Protein AF-A0A931QZQ1-F1 (afdb_monomer_lite)

Radius of gyration: 9.83 Å; chains: 1; bounding box: 27×9×18 Å

Structure (mmCIF, N/CA/C/O backbone):
data_AF-A0A931QZQ1-F1
#
_entry.id   AF-A0A931QZQ1-F1
#
loop_
_atom_site.group_PDB
_atom_site.id
_atom_site.type_symbol
_atom_site.label_atom_id
_atom_site.label_alt_id
_atom_site.label_comp_id
_atom_site.label_asym_id
_atom_site.label_entity_id
_atom_site.label_seq_id
_atom_site.pdbx_PDB_ins_code
_atom_site.Cartn_x
_atom_site.Cartn_y
_atom_site.Cartn_z
_atom_site.occupancy
_atom_site.B_iso_or_equiv
_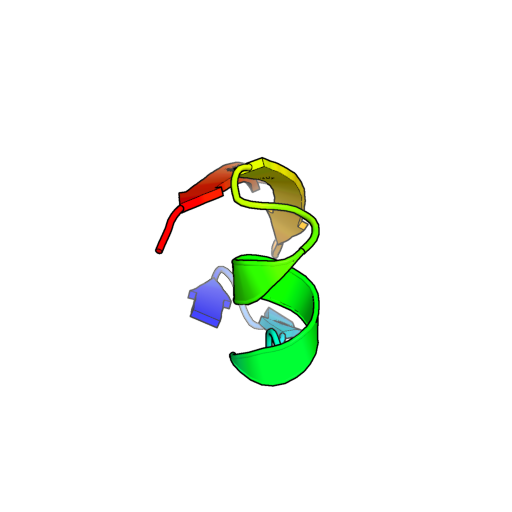atom_site.auth_seq_id
_atom_site.auth_comp_id
_atom_site.auth_asym_id
_atom_site.auth_atom_id
_atom_site.pdbx_PDB_model_num
ATOM 1 N N . VAL A 1 1 ? -4.359 -4.685 -1.521 1.00 92.75 1 VAL A N 1
ATOM 2 C CA . VAL A 1 1 ? -5.017 -5.109 -0.266 1.00 92.75 1 VAL A CA 1
ATOM 3 C C . VAL A 1 1 ? -6.500 -4.772 -0.342 1.00 92.75 1 VAL A C 1
ATOM 5 O O . VAL A 1 1 ? -6.836 -3.733 -0.899 1.00 92.75 1 VAL A O 1
ATOM 8 N N . PHE A 1 2 ? -7.372 -5.646 0.162 1.00 96.94 2 PHE A N 1
ATOM 9 C CA . PHE A 1 2 ? -8.808 -5.385 0.290 1.00 96.94 2 PHE A CA 1
ATOM 10 C C . PHE A 1 2 ? -9.247 -5.743 1.710 1.00 96.94 2 PHE A C 1
ATOM 12 O O . PHE A 1 2 ? -9.099 -6.895 2.115 1.00 96.94 2 PHE A O 1
ATOM 19 N N . LEU A 1 3 ? -9.710 -4.757 2.480 1.00 97.00 3 LEU A N 1
ATOM 20 C CA . LEU A 1 3 ? -10.088 -4.911 3.888 1.00 97.00 3 LEU A CA 1
ATOM 21 C C . LEU A 1 3 ? -11.342 -4.087 4.184 1.00 97.00 3 LEU A C 1
ATOM 23 O O . LEU A 1 3 ? -11.402 -2.913 3.837 1.00 97.00 3 LEU A O 1
ATOM 27 N N . ASN A 1 4 ? -12.331 -4.702 4.843 1.00 96.56 4 ASN A N 1
ATOM 28 C CA . ASN A 1 4 ? -13.595 -4.073 5.256 1.00 96.56 4 ASN A CA 1
ATOM 29 C C . ASN A 1 4 ? -14.276 -3.234 4.153 1.00 96.56 4 ASN A C 1
ATOM 31 O O . ASN A 1 4 ? -14.779 -2.146 4.418 1.00 96.56 4 ASN A O 1
ATOM 35 N N . GLY A 1 5 ? -14.273 -3.722 2.908 1.00 97.50 5 GLY A N 1
ATOM 36 C CA . GLY A 1 5 ? -14.887 -3.021 1.776 1.00 97.50 5 GLY A CA 1
ATOM 37 C C . GLY A 1 5 ? -14.008 -1.954 1.110 1.00 97.50 5 GLY A C 1
ATOM 38 O O . GLY A 1 5 ? -14.408 -1.419 0.081 1.00 97.50 5 GLY A O 1
ATOM 39 N N . GLU A 1 6 ? -12.807 -1.675 1.625 1.00 98.12 6 GLU A N 1
ATOM 40 C CA . GLU A 1 6 ? -11.855 -0.731 1.031 1.00 98.12 6 GLU A CA 1
ATOM 41 C C . GLU A 1 6 ? -10.719 -1.466 0.306 1.00 98.12 6 GLU A C 1
ATOM 43 O O . GLU A 1 6 ? -10.066 -2.352 0.868 1.00 98.12 6 GLU A O 1
ATOM 48 N N . ALA A 1 7 ? -10.463 -1.080 -0.949 1.00 97.62 7 ALA A N 1
ATOM 49 C CA . ALA A 1 7 ? -9.362 -1.591 -1.760 1.00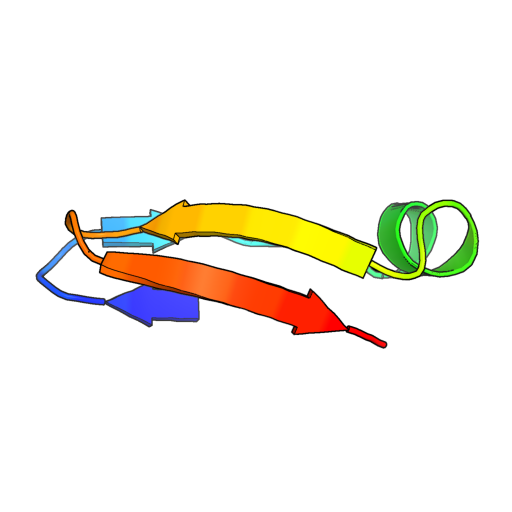 97.62 7 ALA A CA 1
ATOM 50 C C . ALA A 1 7 ? -8.272 -0.526 -1.946 1.00 97.62 7 ALA A C 1
ATOM 52 O O . ALA A 1 7 ? -8.555 0.590 -2.374 1.00 97.62 7 ALA A O 1
ATOM 53 N N . LYS A 1 8 ? -7.013 -0.903 -1.701 1.00 96.44 8 LYS A N 1
ATOM 54 C CA . LYS A 1 8 ? -5.823 -0.078 -1.969 1.00 96.44 8 LYS A CA 1
ATOM 55 C C . LYS A 1 8 ? -4.716 -0.898 -2.623 1.00 96.44 8 LYS A C 1
ATOM 57 O O . LYS A 1 8 ? -4.551 -2.086 -2.331 1.00 96.44 8 LYS A O 1
ATOM 62 N N . ALA A 1 9 ? -3.933 -0.265 -3.490 1.00 95.56 9 ALA A N 1
ATOM 63 C CA . ALA A 1 9 ? -2.777 -0.868 -4.147 1.00 95.56 9 ALA A CA 1
ATOM 64 C C . ALA A 1 9 ? -1.506 -0.077 -3.827 1.00 95.56 9 ALA A C 1
ATOM 66 O O . ALA A 1 9 ? -1.543 1.148 -3.734 1.00 95.56 9 ALA A O 1
ATOM 67 N N . TYR A 1 10 ? -0.386 -0.787 -3.699 1.00 94.31 10 TYR A N 1
ATOM 68 C CA . TYR A 1 10 ? 0.921 -0.210 -3.398 1.00 94.31 10 TYR A CA 1
ATOM 69 C C . TYR A 1 10 ? 1.880 -0.574 -4.534 1.00 94.31 10 TYR A C 1
ATOM 71 O O . TYR A 1 10 ? 2.196 -1.754 -4.703 1.00 94.31 10 TYR A O 1
ATOM 79 N N . PRO A 1 11 ? 2.304 0.394 -5.365 1.00 93.38 11 PRO A N 1
ATOM 80 C CA . PRO A 1 11 ? 3.228 0.115 -6.454 1.00 93.38 11 PRO A CA 1
ATOM 81 C C . PRO A 1 11 ? 4.566 -0.401 -5.918 1.00 93.38 11 PRO A C 1
ATOM 83 O O . PRO A 1 11 ? 5.210 0.283 -5.123 1.00 93.38 11 PRO A O 1
ATOM 86 N N . VAL A 1 12 ? 5.022 -1.555 -6.417 1.00 90.19 12 VAL A N 1
ATOM 87 C CA . VAL A 1 12 ? 6.305 -2.164 -6.012 1.00 90.19 12 VAL A CA 1
ATOM 88 C C . VAL A 1 12 ? 7.454 -1.178 -6.178 1.00 90.19 12 VAL A C 1
ATOM 90 O O . VAL A 1 12 ? 8.257 -1.030 -5.272 1.00 90.19 12 VAL A O 1
ATOM 93 N N . ARG A 1 13 ? 7.467 -0.405 -7.273 1.00 89.19 13 ARG A N 1
ATOM 94 C CA . ARG A 1 13 ? 8.488 0.624 -7.498 1.00 89.19 13 ARG A CA 1
ATOM 95 C C . ARG A 1 13 ? 8.596 1.611 -6.337 1.00 89.19 13 ARG A C 1
ATOM 97 O O . ARG A 1 13 ? 9.698 2.034 -6.052 1.00 89.19 13 ARG A O 1
ATOM 104 N N . ILE A 1 14 ? 7.490 1.991 -5.692 1.00 80.81 14 ILE A N 1
ATOM 105 C CA . ILE A 1 14 ? 7.518 2.904 -4.539 1.00 80.81 14 ILE A CA 1
ATOM 106 C C . ILE A 1 14 ? 7.987 2.158 -3.288 1.00 80.81 14 ILE A C 1
ATOM 108 O O . ILE A 1 14 ? 8.813 2.693 -2.557 1.00 80.81 14 ILE A O 1
ATOM 112 N N . LEU A 1 15 ? 7.515 0.925 -3.081 1.00 88.88 15 LEU A N 1
ATOM 113 C CA . LEU A 1 15 ? 7.906 0.090 -1.941 1.00 88.88 15 LEU A CA 1
ATOM 114 C C . LEU A 1 15 ? 9.390 -0.292 -1.966 1.00 88.88 15 LEU A C 1
ATOM 116 O O . LEU A 1 15 ? 9.997 -0.407 -0.917 1.00 88.88 15 LEU A O 1
ATOM 120 N N . THR A 1 16 ? 10.017 -0.400 -3.137 1.00 85.56 16 THR A N 1
ATOM 121 C CA . THR A 1 16 ? 11.471 -0.605 -3.233 1.00 85.56 16 THR A CA 1
ATOM 122 C C . THR A 1 16 ? 12.272 0.594 -2.708 1.00 85.56 16 THR A C 1
ATOM 124 O O . THR A 1 16 ? 13.388 0.415 -2.243 1.00 85.56 16 THR A O 1
ATOM 127 N N . TRP A 1 17 ? 11.727 1.816 -2.761 1.00 81.12 17 TRP A N 1
ATOM 128 C CA . TRP A 1 17 ? 12.371 3.003 -2.171 1.00 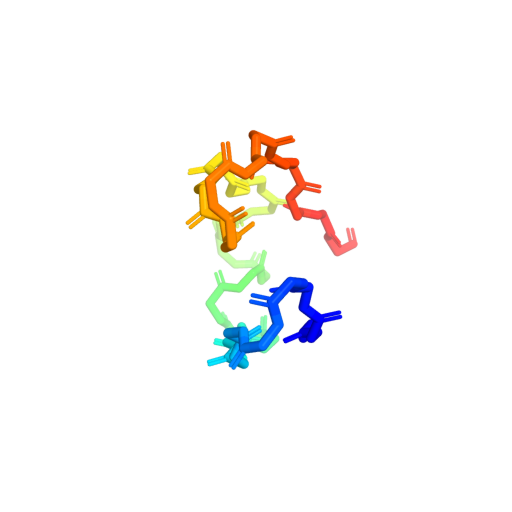81.12 17 TRP A CA 1
ATOM 129 C C . TRP A 1 17 ? 11.914 3.270 -0.733 1.00 81.12 17 TRP A C 1
ATOM 131 O O . TRP A 1 17 ? 12.654 3.851 0.053 1.00 81.12 17 TRP A O 1
ATOM 141 N N . HIS A 1 18 ? 10.678 2.891 -0.412 1.00 73.62 18 HIS A N 1
ATOM 142 C CA . HIS A 1 18 ? 10.030 3.080 0.882 1.00 73.62 18 HIS A CA 1
ATOM 143 C C . HIS A 1 18 ? 9.542 1.719 1.373 1.00 73.62 18 HIS A C 1
ATOM 145 O O . HIS A 1 18 ? 8.351 1.413 1.317 1.00 73.62 18 HIS A O 1
ATOM 151 N N . GLU A 1 19 ? 10.500 0.911 1.826 1.00 82.94 19 GLU A N 1
ATOM 152 C CA . GLU A 1 19 ? 10.352 -0.510 2.180 1.00 82.94 19 GLU A CA 1
ATOM 153 C C . GLU A 1 19 ? 9.260 -0.785 3.219 1.00 82.94 19 GLU A C 1
ATOM 155 O O . GLU A 1 19 ? 8.771 -1.906 3.328 1.00 82.94 19 GLU A O 1
ATOM 160 N N . LEU A 1 20 ? 8.856 0.238 3.974 1.00 92.19 20 LEU A N 1
ATOM 161 C CA . LEU A 1 20 ? 7.861 0.149 5.031 1.00 92.19 20 LEU A CA 1
ATOM 162 C C . LEU A 1 20 ? 6.853 1.296 4.914 1.00 92.19 20 LEU A C 1
ATOM 164 O O . LEU A 1 20 ? 7.211 2.470 5.022 1.00 92.19 20 LEU A O 1
ATOM 168 N N . VAL A 1 21 ? 5.572 0.953 4.756 1.00 92.94 21 VAL A N 1
ATOM 169 C CA . VAL A 1 21 ? 4.462 1.917 4.718 1.00 92.94 21 VAL A CA 1
ATOM 170 C C . VAL A 1 21 ? 3.456 1.595 5.818 1.00 92.94 21 VAL A C 1
ATOM 172 O O . VAL A 1 21 ? 2.788 0.562 5.783 1.00 92.94 21 VAL A O 1
ATOM 175 N N . ASN A 1 22 ? 3.324 2.505 6.784 1.00 95.62 22 ASN A N 1
ATOM 176 C CA . ASN A 1 22 ? 2.242 2.469 7.767 1.00 95.62 22 ASN A CA 1
ATOM 177 C C . ASN A 1 22 ? 0.988 3.100 7.154 1.00 95.62 22 ASN A C 1
ATOM 179 O O . ASN A 1 22 ? 1.010 4.271 6.776 1.00 95.62 22 ASN A O 1
ATOM 183 N N . ASP A 1 23 ? -0.103 2.343 7.071 1.00 95.81 23 ASP A N 1
ATOM 184 C CA . ASP A 1 23 ? -1.365 2.809 6.487 1.00 95.81 23 ASP A CA 1
ATOM 185 C C . ASP A 1 23 ? -2.567 2.355 7.328 1.00 95.81 23 ASP A C 1
ATOM 187 O O . ASP A 1 23 ? -2.471 1.508 8.223 1.00 95.81 23 ASP A O 1
ATOM 191 N N . ARG A 1 24 ? -3.732 2.929 7.035 1.00 97.94 24 ARG A N 1
ATOM 192 C CA . ARG A 1 24 ? -5.034 2.443 7.478 1.00 97.94 24 ARG A CA 1
ATOM 193 C C . ARG A 1 24 ? -5.885 2.114 6.259 1.00 97.94 24 ARG A C 1
ATOM 195 O O . ARG A 1 24 ? -6.096 2.964 5.394 1.00 97.94 24 ARG A O 1
ATOM 202 N N . VAL A 1 25 ? -6.383 0.881 6.217 1.00 98.00 25 VAL A N 1
ATOM 203 C CA . VAL A 1 25 ? -7.293 0.400 5.167 1.00 98.00 25 VAL A CA 1
ATOM 204 C C . VAL A 1 25 ? -8.492 -0.253 5.829 1.00 98.00 25 VAL A C 1
ATOM 206 O O . VAL A 1 25 ? -8.333 -1.113 6.698 1.00 98.00 25 VAL A O 1
ATOM 209 N N . GLY A 1 26 ? -9.696 0.190 5.474 1.00 97.19 26 GLY A N 1
ATOM 210 C CA . GLY A 1 26 ? -10.924 -0.300 6.088 1.00 97.19 26 GLY A CA 1
ATOM 211 C C . GLY A 1 26 ? -10.975 -0.034 7.597 1.00 97.19 26 GLY A C 1
ATOM 212 O O . GLY A 1 26 ? -11.485 -0.855 8.355 1.00 97.19 26 GLY A O 1
ATOM 213 N N . GLY A 1 27 ? -10.353 1.057 8.063 1.00 97.00 27 GLY A N 1
ATOM 214 C CA . GLY A 1 27 ? -10.245 1.412 9.486 1.00 97.00 27 GLY A CA 1
ATOM 215 C C . GLY A 1 27 ? -9.220 0.603 10.295 1.00 97.00 27 GLY A C 1
ATOM 216 O O . GLY A 1 27 ? -9.006 0.896 11.470 1.00 97.00 27 GLY A O 1
ATOM 217 N N . ARG A 1 28 ? -8.545 -0.382 9.688 1.00 97.44 28 ARG A N 1
ATOM 218 C CA . ARG A 1 28 ? -7.520 -1.200 10.349 1.00 97.44 28 ARG A CA 1
ATOM 219 C C . ARG A 1 28 ? -6.125 -0.657 10.057 1.00 97.44 28 ARG A C 1
ATOM 221 O O . ARG A 1 28 ? -5.778 -0.453 8.898 1.00 97.44 28 ARG A O 1
ATOM 228 N N . ALA A 1 29 ? -5.322 -0.462 11.104 1.00 97.75 29 ALA A N 1
ATOM 229 C CA . ALA A 1 29 ? -3.905 -0.137 10.956 1.00 97.75 29 ALA A CA 1
ATOM 230 C C . ALA A 1 29 ? -3.132 -1.342 10.405 1.00 97.75 29 ALA A C 1
ATOM 232 O O . ALA A 1 29 ? -3.298 -2.463 10.896 1.00 97.75 29 ALA A O 1
ATOM 233 N N . ILE A 1 30 ? -2.307 -1.100 9.390 1.00 96.44 30 ILE A N 1
ATOM 234 C CA . ILE A 1 30 ? -1.475 -2.106 8.734 1.00 96.44 30 ILE A CA 1
ATOM 235 C C . ILE A 1 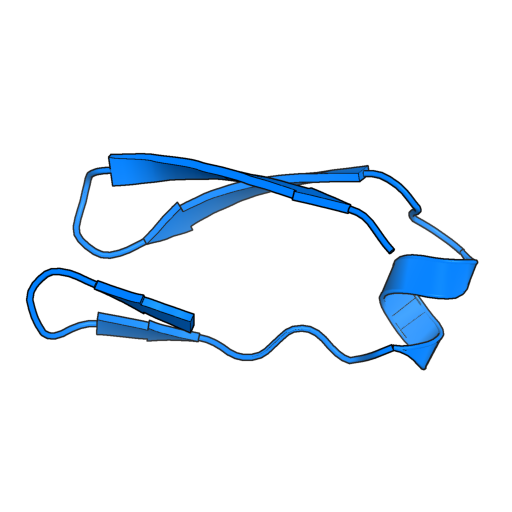30 ? -0.070 -1.560 8.471 1.00 96.44 30 ILE A C 1
ATOM 237 O O . ILE A 1 30 ? 0.127 -0.352 8.330 1.00 96.44 30 ILE A O 1
ATOM 241 N N . LEU A 1 31 ? 0.881 -2.483 8.354 1.00 96.12 31 LEU A N 1
ATOM 242 C CA . LEU A 1 31 ? 2.217 -2.239 7.831 1.00 96.12 31 LEU A CA 1
ATOM 243 C C . LEU A 1 31 ? 2.357 -3.010 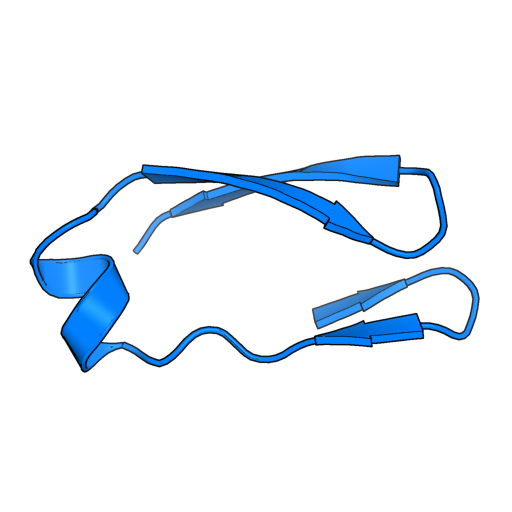6.521 1.00 96.12 31 LEU A C 1
ATOM 245 O O . LEU A 1 31 ? 2.115 -4.217 6.485 1.00 96.12 31 LEU A O 1
ATOM 249 N N . VAL A 1 32 ? 2.726 -2.311 5.455 1.00 94.31 32 VAL A N 1
ATOM 250 C CA . VAL A 1 32 ? 3.055 -2.918 4.165 1.00 94.31 32 VAL A CA 1
ATOM 251 C C . VAL A 1 32 ? 4.569 -2.965 4.048 1.00 94.31 32 VAL A C 1
ATOM 253 O O . VAL A 1 32 ? 5.218 -1.927 4.175 1.00 94.31 32 VAL A O 1
ATOM 256 N N . SER A 1 33 ? 5.102 -4.161 3.814 1.00 92.44 33 SER A N 1
ATOM 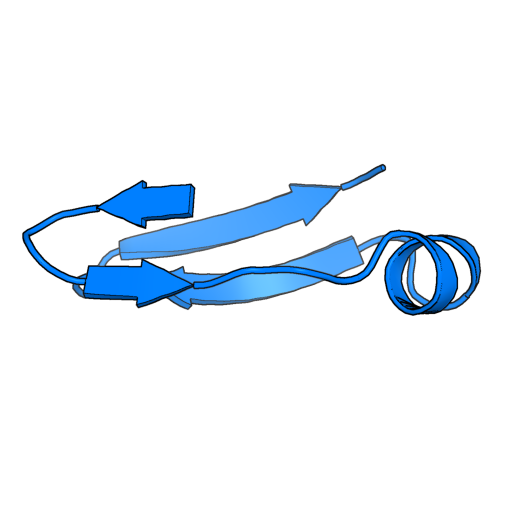257 C CA . SER A 1 33 ? 6.515 -4.408 3.538 1.00 92.44 33 SER A CA 1
ATOM 258 C C . SER A 1 33 ? 6.674 -5.132 2.205 1.00 92.44 33 SER A C 1
ATOM 260 O O . SER A 1 33 ? 5.765 -5.859 1.786 1.00 92.44 33 SER A O 1
ATOM 262 N N . TRP A 1 34 ? 7.813 -4.918 1.553 1.00 83.56 34 TRP A N 1
ATOM 263 C CA . TRP A 1 34 ? 8.257 -5.698 0.399 1.00 83.56 34 TRP A CA 1
ATOM 264 C C . TRP A 1 34 ? 9.312 -6.718 0.825 1.00 83.56 34 TRP A C 1
ATOM 266 O O . TRP A 1 34 ? 10.210 -6.326 1.602 1.00 83.56 34 TRP A O 1
#

Foldseek 3Di:
DADLNFDDDDDVVVCVVVQWDFDATNNDTDIDGD

Secondary structure (DSSP, 8-state):
-EETTEE----HHHHTTS-EEEEEETTEEEEEE-

Sequence (34 aa):
VFLNGEAKAYPVRILTWHELVNDRVGGRAILVSW

pLDDT: mean 92.74, std 6.05, range [73.62, 98.12]